Protein AF-A0A556U6H9-F1 (afdb_monomer_lite)

Radius of gyration: 23.55 Å; chains: 1; bounding box: 62×33×59 Å

Structure (mmCIF, N/CA/C/O backbone):
data_AF-A0A556U6H9-F1
#
_entry.id   AF-A0A556U6H9-F1
#
loop_
_atom_site.group_PDB
_atom_site.id
_atom_site.type_symbol
_atom_site.label_atom_id
_atom_site.label_alt_id
_atom_site.label_comp_id
_atom_site.label_asym_id
_atom_site.label_entity_id
_atom_site.label_seq_id
_atom_site.pdbx_PDB_ins_code
_atom_site.Cartn_x
_atom_site.Cartn_y
_atom_site.Cartn_z
_atom_site.occupancy
_atom_site.B_iso_or_equiv
_atom_site.auth_seq_id
_atom_site.auth_comp_id
_atom_site.auth_asym_id
_atom_site.auth_atom_id
_atom_site.pdbx_PDB_model_num
ATOM 1 N N . MET A 1 1 ? 28.975 -26.664 -25.874 1.00 50.94 1 MET A N 1
ATOM 2 C CA . MET A 1 1 ? 27.975 -25.603 -26.136 1.00 50.94 1 MET A CA 1
ATOM 3 C C . MET A 1 1 ? 28.542 -24.213 -26.495 1.00 50.94 1 MET A C 1
ATOM 5 O O . MET A 1 1 ? 27.804 -23.498 -27.151 1.00 50.94 1 MET A O 1
ATOM 9 N N . PRO A 1 2 ? 29.785 -23.777 -26.171 1.00 57.25 2 PRO A N 1
ATOM 10 C CA . PRO A 1 2 ? 30.229 -22.419 -26.549 1.00 57.25 2 PRO A CA 1
ATOM 11 C C . PRO A 1 2 ? 30.797 -22.316 -27.981 1.00 57.25 2 PRO A C 1
ATOM 13 O O . PRO A 1 2 ? 30.800 -21.245 -28.575 1.00 57.25 2 PRO A O 1
ATOM 16 N N . LEU A 1 3 ? 31.245 -23.433 -28.564 1.00 58.34 3 LEU A N 1
ATOM 17 C CA . LEU A 1 3 ? 31.965 -23.460 -29.849 1.00 58.34 3 LEU A CA 1
ATOM 18 C C . LEU A 1 3 ? 31.039 -23.455 -31.084 1.00 58.34 3 LEU A C 1
ATOM 20 O O . LEU A 1 3 ? 31.447 -23.093 -32.183 1.00 58.34 3 LEU A O 1
ATOM 24 N N . ILE A 1 4 ? 29.773 -23.840 -30.900 1.00 60.59 4 ILE A N 1
ATOM 25 C CA . ILE A 1 4 ? 28.768 -23.891 -31.976 1.00 60.59 4 ILE A CA 1
ATOM 26 C C . ILE A 1 4 ? 28.221 -22.481 -32.254 1.00 60.59 4 ILE A C 1
ATOM 28 O O . ILE A 1 4 ? 27.950 -22.124 -33.399 1.00 60.59 4 ILE A O 1
ATOM 32 N N . LEU A 1 5 ? 28.140 -21.641 -31.217 1.00 58.62 5 LEU A N 1
ATOM 33 C CA . LEU A 1 5 ? 27.664 -20.260 -31.312 1.00 58.62 5 LEU A CA 1
ATOM 34 C C . LEU A 1 5 ? 28.647 -19.362 -32.084 1.00 58.62 5 LEU A C 1
ATOM 36 O O . LEU A 1 5 ? 28.239 -18.528 -32.885 1.00 58.62 5 LEU A O 1
ATOM 40 N N . THR A 1 6 ? 29.954 -19.573 -31.902 1.00 59.25 6 THR A N 1
ATOM 41 C CA . THR A 1 6 ? 31.003 -18.818 -32.608 1.00 59.25 6 THR A CA 1
ATOM 42 C C . THR A 1 6 ? 31.137 -19.206 -34.082 1.00 59.25 6 THR A C 1
ATOM 44 O O . THR A 1 6 ? 31.493 -18.361 -34.898 1.00 59.25 6 THR A O 1
ATOM 47 N N . ARG A 1 7 ? 30.814 -20.453 -34.454 1.00 53.81 7 ARG A N 1
ATOM 48 C CA . ARG A 1 7 ? 30.887 -20.961 -35.841 1.00 53.81 7 ARG A CA 1
ATOM 49 C C . ARG A 1 7 ? 29.661 -20.649 -36.707 1.00 53.81 7 ARG A C 1
ATOM 51 O O . ARG A 1 7 ? 29.789 -20.662 -37.925 1.00 53.81 7 ARG A O 1
ATOM 58 N N . THR A 1 8 ? 28.500 -20.377 -36.110 1.00 58.56 8 THR A N 1
ATOM 59 C CA . THR A 1 8 ? 27.219 -20.178 -36.825 1.00 58.56 8 THR A CA 1
ATOM 60 C C . THR A 1 8 ? 26.913 -18.717 -37.175 1.00 58.56 8 THR A C 1
ATOM 62 O O . THR A 1 8 ? 25.862 -18.433 -37.736 1.00 58.56 8 THR A O 1
ATOM 65 N N . GLY A 1 9 ? 27.794 -17.765 -36.841 1.00 52.12 9 GLY A N 1
ATOM 66 C CA . GLY A 1 9 ? 27.510 -16.330 -37.007 1.00 52.12 9 GLY A CA 1
ATOM 67 C C . GLY A 1 9 ? 26.484 -15.775 -36.004 1.00 52.12 9 GLY A C 1
ATOM 68 O O . GLY A 1 9 ? 26.226 -14.577 -36.008 1.00 52.12 9 GLY A O 1
ATOM 69 N N . LEU A 1 10 ? 25.965 -16.626 -35.108 1.00 54.38 10 LEU A N 1
ATOM 70 C CA . LEU A 1 10 ? 25.135 -16.271 -33.949 1.00 54.38 10 LEU A CA 1
ATOM 71 C C . LEU A 1 10 ? 25.957 -15.732 -32.767 1.00 54.38 10 LEU A C 1
ATOM 73 O O . LEU A 1 10 ? 25.404 -15.352 -31.736 1.00 54.38 10 LEU A O 1
ATOM 77 N N . GLY A 1 11 ? 27.283 -15.679 -32.897 1.00 55.97 11 GLY A N 1
ATOM 78 C CA . GLY A 1 11 ? 28.113 -14.846 -32.041 1.00 55.97 11 GLY A CA 1
ATOM 79 C C . GLY A 1 11 ? 27.751 -13.384 -32.280 1.00 55.97 11 GLY A C 1
ATOM 80 O O . GLY A 1 11 ? 27.725 -12.940 -33.425 1.00 55.97 11 GLY A O 1
ATOM 81 N N . VAL A 1 12 ? 27.480 -12.637 -31.208 1.00 56.41 12 VAL A N 1
ATOM 82 C CA . VAL A 1 12 ? 27.320 -11.172 -31.193 1.00 56.41 12 VAL A CA 1
ATOM 83 C C . VAL A 1 12 ? 28.588 -10.490 -31.731 1.00 56.41 12 VAL A C 1
ATOM 85 O O . VAL A 1 12 ? 29.410 -9.968 -30.984 1.00 56.41 12 VAL A O 1
ATOM 88 N N . ASN A 1 13 ? 28.789 -10.542 -33.044 1.00 62.53 13 ASN A N 1
ATOM 89 C CA . ASN A 1 13 ? 29.995 -10.066 -33.712 1.00 62.53 13 ASN A CA 1
ATOM 90 C C . ASN A 1 13 ? 29.858 -8.588 -34.100 1.00 62.53 13 ASN A C 1
ATOM 92 O O . ASN A 1 13 ? 30.858 -7.876 -34.135 1.00 62.53 13 ASN A O 1
ATOM 96 N N . SER A 1 14 ? 28.631 -8.098 -34.325 1.00 76.50 14 SER A N 1
ATOM 97 C CA . SER A 1 14 ? 28.383 -6.682 -34.610 1.00 76.50 14 SER A CA 1
ATOM 98 C C . SER A 1 14 ? 28.142 -5.880 -33.329 1.00 76.50 14 SER A C 1
ATOM 100 O O . SER A 1 14 ? 27.451 -6.316 -32.404 1.00 76.50 14 SER A O 1
ATOM 102 N N . LEU A 1 15 ? 28.698 -4.667 -33.287 1.00 82.62 15 LEU A N 1
ATOM 103 C CA . LEU A 1 15 ? 28.490 -3.712 -32.195 1.00 82.62 15 LEU A CA 1
ATOM 104 C C . LEU A 1 15 ? 26.995 -3.414 -31.994 1.00 82.62 15 LEU A C 1
ATOM 106 O O . LEU A 1 15 ? 26.533 -3.341 -30.861 1.00 82.62 15 LEU A O 1
ATOM 110 N N . VAL A 1 16 ? 26.230 -3.349 -33.087 1.00 85.44 16 VAL A N 1
ATOM 111 C CA . VAL A 1 16 ? 24.774 -3.141 -33.074 1.00 85.44 16 VAL A CA 1
ATOM 112 C C . VAL A 1 16 ? 24.056 -4.246 -32.298 1.00 85.44 16 VAL A C 1
ATOM 114 O O . VAL A 1 16 ? 23.219 -3.952 -31.450 1.00 85.44 16 VAL A O 1
ATOM 117 N N . MET A 1 17 ? 24.408 -5.514 -32.530 1.00 85.50 17 MET A N 1
ATOM 118 C CA . MET A 1 17 ? 23.759 -6.635 -31.847 1.00 85.50 17 MET A CA 1
ATOM 119 C C . MET A 1 17 ? 24.110 -6.671 -30.354 1.00 85.50 17 MET A C 1
ATOM 121 O O . MET A 1 17 ? 23.243 -6.963 -29.534 1.00 85.50 17 MET A O 1
ATOM 125 N N . LYS A 1 18 ? 25.349 -6.307 -29.985 1.00 85.25 18 LYS A N 1
ATOM 126 C CA . LYS A 1 18 ? 25.754 -6.154 -28.576 1.00 85.25 18 LYS A CA 1
ATOM 127 C C . LYS A 1 18 ? 24.960 -5.050 -27.880 1.00 85.25 18 LYS A C 1
ATOM 129 O O . LYS A 1 18 ? 24.439 -5.274 -26.794 1.00 85.25 18 LYS A O 1
ATOM 134 N N . VAL A 1 19 ? 24.838 -3.882 -28.513 1.00 89.62 19 VAL A N 1
ATOM 135 C CA . VAL A 1 19 ? 24.067 -2.750 -27.975 1.00 89.62 19 VAL A CA 1
ATOM 136 C C . VAL A 1 19 ? 22.590 -3.117 -27.830 1.00 89.62 19 VAL A C 1
ATOM 138 O O . VAL A 1 19 ? 22.009 -2.844 -26.784 1.00 89.62 19 VAL A O 1
ATOM 141 N N . ALA A 1 20 ? 22.000 -3.794 -28.818 1.00 91.69 20 ALA A N 1
ATOM 142 C CA . ALA A 1 20 ? 20.613 -4.249 -28.748 1.00 91.69 20 ALA A CA 1
ATOM 143 C C . ALA A 1 20 ? 20.384 -5.224 -27.578 1.00 91.69 20 ALA A C 1
ATOM 145 O O . ALA A 1 20 ? 19.464 -5.027 -26.785 1.00 91.69 20 ALA A O 1
ATOM 146 N N . PHE A 1 21 ? 21.250 -6.231 -27.417 1.00 90.56 21 PHE A N 1
ATOM 147 C CA . PHE A 1 21 ? 21.156 -7.187 -26.309 1.00 90.56 21 PHE A CA 1
ATOM 148 C C . PHE A 1 21 ? 21.339 -6.517 -24.944 1.00 90.56 21 PHE A C 1
ATOM 150 O O . PHE A 1 21 ? 20.517 -6.719 -24.051 1.00 90.56 21 PHE A O 1
ATOM 157 N N . CYS A 1 22 ? 22.378 -5.691 -24.786 1.00 90.75 22 CYS A N 1
ATOM 158 C CA . CYS A 1 22 ? 22.608 -4.945 -23.549 1.00 90.75 22 CYS A CA 1
ATOM 159 C C . CYS A 1 22 ? 21.443 -3.998 -23.232 1.00 90.75 22 CYS A C 1
ATOM 161 O O . CYS A 1 22 ? 21.075 -3.866 -22.070 1.00 90.75 22 CYS A O 1
ATOM 163 N N . GLY A 1 23 ? 20.838 -3.379 -24.250 1.00 94.25 23 GLY A N 1
ATOM 164 C CA . GLY A 1 23 ? 19.669 -2.517 -24.099 1.00 94.25 23 GLY A CA 1
ATOM 165 C C . GLY A 1 23 ? 18.449 -3.272 -23.578 1.00 94.25 23 GLY A C 1
ATOM 166 O O . GLY A 1 23 ? 17.851 -2.851 -22.592 1.00 94.25 23 GLY A O 1
ATOM 167 N N . ILE A 1 24 ? 18.112 -4.416 -24.184 1.00 95.25 24 ILE A N 1
ATOM 168 C CA . ILE A 1 24 ? 16.977 -5.249 -23.752 1.00 95.25 24 ILE A CA 1
ATOM 169 C C . ILE A 1 24 ? 17.205 -5.777 -22.333 1.00 95.25 24 ILE A C 1
ATOM 171 O O . ILE A 1 24 ? 16.332 -5.643 -21.476 1.00 95.25 24 ILE A O 1
ATOM 175 N N . ILE A 1 25 ? 18.385 -6.343 -22.063 1.00 94.88 25 ILE A N 1
ATOM 176 C CA . ILE A 1 25 ? 18.719 -6.872 -20.735 1.00 94.88 25 ILE A CA 1
ATOM 177 C C . ILE A 1 25 ? 18.677 -5.747 -19.701 1.00 94.88 25 ILE A C 1
ATOM 179 O O . ILE A 1 25 ? 18.035 -5.902 -18.664 1.00 94.88 25 ILE A O 1
ATOM 183 N N . GLY A 1 26 ? 19.305 -4.604 -19.986 1.00 95.75 26 GLY A N 1
ATOM 184 C CA . GLY A 1 26 ? 19.291 -3.434 -19.112 1.00 95.75 26 GLY A CA 1
ATOM 185 C C . GLY A 1 26 ? 17.871 -2.950 -18.823 1.00 95.75 26 GLY A C 1
ATOM 186 O O . GLY A 1 26 ? 17.514 -2.757 -17.663 1.00 95.75 26 GLY A O 1
ATOM 187 N N . PHE A 1 27 ? 17.026 -2.845 -19.848 1.00 96.31 27 PHE A N 1
ATOM 188 C CA . PHE A 1 27 ? 15.629 -2.451 -19.698 1.00 96.31 27 PHE A CA 1
ATOM 189 C C . PHE A 1 27 ? 14.866 -3.370 -18.741 1.00 96.31 27 PHE A C 1
ATOM 191 O O . PHE A 1 27 ? 14.294 -2.886 -17.768 1.00 96.31 27 PHE A O 1
ATOM 198 N N . PHE A 1 28 ? 14.906 -4.690 -18.944 1.00 95.88 28 PHE A N 1
ATOM 199 C CA . PHE A 1 28 ? 14.220 -5.625 -18.046 1.00 95.88 28 PHE A CA 1
ATOM 200 C C . PHE A 1 28 ? 14.847 -5.684 -16.649 1.00 95.88 28 PHE A C 1
ATOM 202 O O . PHE A 1 28 ? 14.121 -5.859 -15.668 1.00 95.88 28 PHE A O 1
ATOM 209 N N . THR A 1 29 ? 16.162 -5.476 -16.544 1.00 95.88 29 THR A N 1
ATOM 210 C CA . THR A 1 29 ? 16.887 -5.436 -15.265 1.00 95.88 29 THR A CA 1
ATOM 211 C C . THR A 1 29 ? 16.376 -4.311 -14.370 1.00 95.88 29 THR A C 1
ATOM 213 O O . THR A 1 29 ? 16.211 -4.524 -13.174 1.00 95.88 29 THR A O 1
ATOM 216 N N . PHE A 1 30 ? 16.073 -3.136 -14.930 1.00 94.75 30 PHE A N 1
ATOM 217 C CA . PHE A 1 30 ? 15.520 -2.014 -14.163 1.00 94.75 30 PHE A CA 1
ATOM 218 C C . PHE A 1 30 ? 13.990 -2.007 -14.118 1.00 94.75 30 PHE A C 1
ATOM 220 O O . PHE A 1 30 ? 13.408 -1.645 -13.098 1.00 94.75 30 PHE A O 1
ATOM 227 N N . MET A 1 31 ? 13.311 -2.428 -15.185 1.00 96.00 31 MET A N 1
ATOM 228 C CA . MET A 1 31 ? 11.851 -2.373 -15.235 1.00 96.00 31 MET A CA 1
ATOM 229 C C . MET A 1 31 ? 11.197 -3.370 -14.279 1.00 96.00 31 MET A C 1
ATOM 231 O O . MET A 1 31 ? 10.216 -3.033 -13.621 1.00 96.00 31 MET A O 1
ATOM 235 N N . THR A 1 32 ? 11.755 -4.574 -14.150 1.00 94.06 32 THR A N 1
ATOM 236 C CA . THR A 1 32 ? 11.215 -5.603 -13.251 1.00 94.06 32 THR A CA 1
ATOM 237 C C . THR A 1 32 ? 11.173 -5.147 -11.784 1.00 94.06 32 THR A C 1
ATOM 239 O O . THR A 1 32 ? 10.087 -5.179 -11.204 1.00 94.06 32 THR A O 1
ATOM 242 N N . PRO A 1 33 ? 12.271 -4.663 -11.160 1.00 92.38 33 PRO A N 1
ATOM 243 C CA . PRO A 1 33 ? 12.217 -4.181 -9.780 1.00 92.38 33 PRO A CA 1
ATOM 244 C C . PRO A 1 33 ? 11.312 -2.955 -9.616 1.00 92.38 33 PRO A C 1
ATOM 246 O O . PRO A 1 33 ? 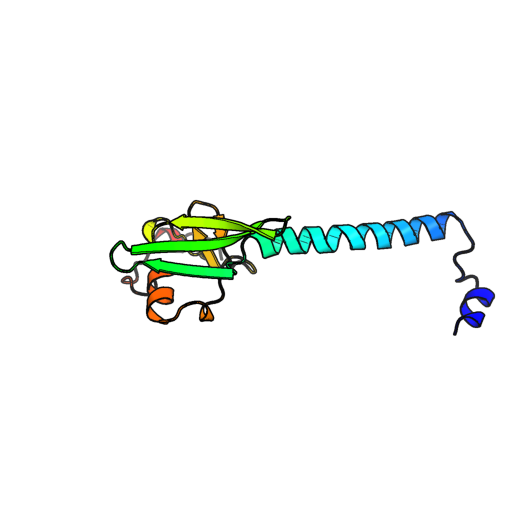10.650 -2.836 -8.589 1.00 92.38 33 PRO A O 1
ATOM 249 N N . VAL A 1 34 ? 11.209 -2.076 -10.622 1.00 93.38 34 VAL A N 1
ATOM 250 C CA . VAL A 1 34 ? 10.268 -0.941 -10.586 1.00 93.38 34 VAL A CA 1
ATOM 251 C C . VAL A 1 34 ? 8.821 -1.428 -10.547 1.00 93.38 34 VAL A C 1
ATOM 253 O O . VAL A 1 34 ? 8.056 -0.986 -9.691 1.00 93.38 34 VAL A O 1
ATOM 256 N N . LEU A 1 35 ? 8.442 -2.356 -11.428 1.00 92.25 35 LEU A N 1
ATOM 257 C CA . LEU A 1 35 ? 7.100 -2.944 -11.445 1.00 92.25 35 LEU A CA 1
ATOM 258 C C . LEU A 1 35 ? 6.786 -3.654 -10.126 1.00 92.25 35 LEU A C 1
ATOM 260 O O . LEU A 1 35 ? 5.722 -3.429 -9.550 1.00 92.25 35 LEU A O 1
ATOM 264 N N . LEU A 1 36 ? 7.728 -4.450 -9.612 1.00 90.81 36 LEU A N 1
ATOM 265 C CA . LEU A 1 36 ? 7.571 -5.133 -8.329 1.00 90.81 36 LEU A CA 1
ATOM 266 C C . LEU A 1 36 ? 7.378 -4.140 -7.181 1.00 90.81 36 LEU A C 1
ATOM 268 O O . LEU A 1 36 ? 6.456 -4.316 -6.393 1.00 90.81 36 LEU A O 1
ATOM 272 N N . HIS A 1 37 ? 8.158 -3.057 -7.116 1.00 90.12 37 HIS A N 1
ATOM 273 C CA . HIS A 1 37 ? 7.961 -2.010 -6.107 1.00 90.12 37 HIS A CA 1
ATOM 274 C C . HIS A 1 37 ? 6.620 -1.295 -6.261 1.00 90.12 37 HIS A C 1
ATOM 276 O O . HIS A 1 37 ? 5.975 -0.985 -5.262 1.00 90.12 37 HIS A O 1
ATOM 282 N N . LEU A 1 38 ? 6.163 -1.038 -7.489 1.00 88.94 38 LEU A N 1
ATOM 283 C CA . LEU A 1 38 ? 4.864 -0.404 -7.728 1.00 88.94 38 LEU A CA 1
ATOM 284 C C . LEU A 1 38 ? 3.695 -1.262 -7.243 1.00 88.94 38 LEU A C 1
ATOM 286 O O . LEU A 1 38 ? 2.728 -0.702 -6.723 1.00 88.94 38 LEU A O 1
ATOM 290 N N . VAL A 1 39 ? 3.799 -2.581 -7.395 1.00 87.06 39 VAL A N 1
ATOM 291 C CA . VAL A 1 39 ? 2.796 -3.547 -6.933 1.00 87.06 39 VAL A CA 1
ATOM 292 C C . VAL A 1 39 ? 2.902 -3.767 -5.419 1.00 87.06 39 VAL A C 1
ATOM 294 O O . VAL A 1 39 ? 1.905 -3.677 -4.707 1.00 87.06 39 VAL A O 1
ATOM 297 N N . ALA A 1 40 ? 4.111 -3.983 -4.898 1.00 88.75 40 ALA A N 1
ATOM 298 C CA . ALA A 1 40 ? 4.343 -4.338 -3.500 1.00 88.75 40 ALA A CA 1
ATOM 299 C C . ALA A 1 40 ? 4.290 -3.149 -2.525 1.00 88.75 40 ALA A C 1
ATOM 301 O O . ALA A 1 40 ? 4.163 -3.368 -1.324 1.00 88.75 40 ALA A O 1
ATOM 302 N N . LYS A 1 41 ? 4.332 -1.887 -2.987 1.00 90.94 41 LYS A N 1
ATOM 303 C CA . LYS A 1 41 ? 4.278 -0.701 -2.097 1.00 90.94 41 LYS A CA 1
ATOM 304 C C . LYS A 1 41 ? 3.045 -0.651 -1.188 1.00 90.94 41 LYS A C 1
ATOM 306 O O . LYS A 1 41 ? 3.073 0.022 -0.163 1.00 90.94 41 LYS A O 1
ATOM 311 N N . GLY A 1 42 ? 1.948 -1.281 -1.611 1.00 92.88 42 GLY A N 1
ATOM 312 C CA . GLY A 1 42 ? 0.700 -1.367 -0.852 1.00 92.88 42 GLY A CA 1
ATOM 313 C C . GLY A 1 42 ? 0.606 -2.614 0.024 1.00 92.88 42 GLY A C 1
ATOM 314 O O . GLY A 1 42 ? -0.392 -2.775 0.719 1.00 92.88 42 GLY A O 1
ATOM 315 N N . TYR A 1 43 ? 1.599 -3.506 -0.015 1.00 94.38 43 TYR A N 1
ATOM 316 C CA . TYR A 1 43 ? 1.567 -4.751 0.739 1.00 94.38 43 TYR A CA 1
ATOM 317 C C . TYR A 1 43 ? 1.727 -4.478 2.234 1.00 94.38 43 TYR A C 1
ATOM 319 O O . TYR A 1 43 ? 2.744 -3.947 2.695 1.00 94.38 43 TYR A O 1
ATOM 327 N N . VAL A 1 44 ? 0.694 -4.838 2.987 1.00 95.62 44 VAL A N 1
ATOM 328 C CA . VAL A 1 44 ? 0.659 -4.712 4.438 1.00 95.62 44 VAL A CA 1
ATOM 329 C C . VAL A 1 44 ? 1.457 -5.863 5.029 1.00 95.62 44 VAL A C 1
ATOM 331 O O . VAL A 1 44 ? 1.059 -7.019 4.933 1.00 95.62 44 VAL A O 1
ATOM 334 N N . VAL A 1 45 ? 2.594 -5.545 5.647 1.00 94.88 45 VAL A N 1
ATOM 335 C CA . VAL A 1 45 ? 3.453 -6.547 6.296 1.00 94.88 45 VAL A CA 1
ATOM 336 C C . VAL A 1 45 ? 2.982 -6.881 7.705 1.00 94.88 45 VAL A C 1
ATOM 338 O O . VAL A 1 45 ? 3.189 -7.993 8.175 1.00 94.88 45 VAL A O 1
ATOM 341 N N . ARG A 1 46 ? 2.366 -5.911 8.387 1.00 93.75 46 ARG A N 1
ATOM 342 C CA . ARG A 1 46 ? 1.780 -6.049 9.724 1.00 93.75 46 ARG A CA 1
ATOM 343 C C . ARG A 1 46 ? 0.551 -5.165 9.813 1.00 93.75 46 ARG A C 1
ATOM 345 O O . ARG A 1 46 ? 0.573 -4.036 9.317 1.00 93.75 46 ARG A O 1
ATOM 352 N N . LEU A 1 47 ? -0.481 -5.661 10.473 1.00 93.81 47 LEU A N 1
ATOM 353 C CA . LEU A 1 47 ? -1.683 -4.906 10.775 1.00 93.81 47 LEU A CA 1
ATOM 354 C C . LEU A 1 47 ? -1.983 -5.051 12.265 1.00 93.81 47 LEU A C 1
ATOM 356 O O . LEU A 1 47 ? -1.922 -6.149 12.803 1.00 93.81 47 LEU A O 1
ATOM 360 N N . TYR A 1 48 ? -2.307 -3.937 12.910 1.00 93.31 48 TYR A N 1
ATOM 361 C CA . TYR A 1 48 ? -2.760 -3.911 14.295 1.00 93.31 48 TYR A CA 1
ATOM 362 C C . TYR A 1 48 ? -4.179 -3.363 14.346 1.00 93.31 48 TYR A C 1
ATOM 364 O O . TYR A 1 48 ? -4.464 -2.368 13.677 1.00 93.31 48 TYR A O 1
ATOM 372 N N . HIS A 1 49 ? -5.032 -3.987 15.152 1.00 94.25 49 HIS A N 1
ATOM 373 C CA . HIS A 1 49 ? -6.390 -3.527 15.419 1.00 94.25 49 HIS A CA 1
ATOM 374 C C . HIS A 1 49 ? -6.530 -3.200 16.910 1.00 94.25 49 HIS A C 1
ATOM 376 O O . HIS A 1 49 ? -6.347 -4.073 17.760 1.00 94.25 49 HIS A O 1
ATOM 382 N N . ASN A 1 50 ? -6.833 -1.940 17.231 1.00 94.12 50 ASN A N 1
ATOM 383 C CA . ASN A 1 50 ? -7.243 -1.544 18.573 1.00 94.12 50 ASN A CA 1
ATOM 384 C C . ASN A 1 50 ? -8.771 -1.597 18.671 1.00 94.12 50 ASN A C 1
ATOM 386 O O . ASN A 1 50 ? -9.443 -0.714 18.146 1.00 94.12 50 ASN A O 1
ATOM 390 N N . ARG A 1 51 ? -9.288 -2.601 19.385 1.00 90.62 51 ARG A N 1
ATOM 391 C CA . ARG A 1 51 ? -10.729 -2.838 19.568 1.00 90.62 51 ARG A CA 1
ATOM 392 C C . ARG A 1 51 ? -11.442 -1.787 20.413 1.00 90.62 51 ARG A C 1
ATOM 394 O O . ARG A 1 51 ? -12.642 -1.619 20.260 1.00 90.62 51 ARG A O 1
ATOM 401 N N . GLU A 1 52 ? -10.739 -1.111 21.320 1.00 92.94 52 GLU A N 1
ATOM 402 C CA . GLU A 1 52 ? -11.365 -0.113 22.199 1.00 92.94 52 GLU A CA 1
ATOM 403 C C . GLU A 1 52 ? -11.716 1.161 21.430 1.00 92.94 52 GLU A C 1
ATOM 405 O O . GLU A 1 52 ? -12.733 1.794 21.695 1.00 92.94 52 GLU A O 1
ATOM 410 N N . THR A 1 53 ? -10.867 1.531 20.470 1.00 94.88 53 THR A N 1
ATOM 411 C CA . THR A 1 53 ? -11.017 2.755 19.671 1.00 94.88 53 THR A CA 1
ATOM 412 C C . THR A 1 53 ? -11.457 2.493 18.233 1.00 94.88 53 THR A C 1
ATOM 414 O O . THR A 1 53 ? -11.608 3.452 17.483 1.00 94.88 53 THR A O 1
ATOM 417 N N . ASP A 1 54 ? -11.576 1.225 17.834 1.00 92.94 54 ASP A N 1
ATOM 418 C CA . ASP A 1 54 ? -11.803 0.779 16.452 1.00 92.94 54 ASP A CA 1
ATOM 419 C C . ASP A 1 54 ? -10.836 1.439 15.446 1.00 92.94 54 ASP A C 1
ATOM 421 O O . ASP A 1 54 ? -11.210 2.082 14.463 1.00 92.94 54 ASP A O 1
ATOM 425 N N . VAL A 1 55 ? -9.538 1.365 15.765 1.00 95.69 55 VAL A N 1
ATOM 426 C CA . VAL A 1 55 ? -8.468 1.959 14.949 1.00 95.69 55 VAL A CA 1
ATOM 427 C C . VAL A 1 55 ? -7.568 0.869 14.399 1.00 95.69 55 VAL A C 1
ATOM 429 O O . VAL A 1 55 ? -7.016 0.053 15.145 1.00 95.69 55 VAL A O 1
ATOM 432 N N . TYR A 1 56 ? -7.327 0.932 13.095 1.00 95.44 56 TYR A N 1
ATOM 433 C CA . TYR A 1 56 ? -6.400 0.065 12.391 1.00 95.44 56 TYR A CA 1
ATOM 434 C C . TYR A 1 56 ? -5.086 0.785 12.108 1.00 95.44 56 TYR A C 1
ATOM 436 O O . TYR A 1 56 ? -5.051 1.948 11.708 1.00 95.44 56 TYR A O 1
ATOM 444 N N . THR A 1 57 ? -3.972 0.076 12.289 1.00 96.50 57 THR A N 1
ATOM 445 C CA . THR A 1 57 ? -2.638 0.543 11.898 1.00 96.50 57 THR A CA 1
ATOM 446 C C . THR A 1 57 ? -2.004 -0.452 10.942 1.00 96.50 57 THR A C 1
ATOM 448 O O . THR A 1 57 ? -1.533 -1.510 11.357 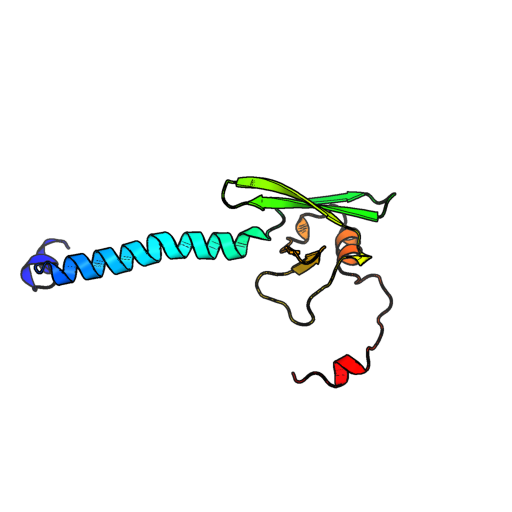1.00 96.50 57 THR A O 1
ATOM 451 N N . ALA A 1 58 ? -1.946 -0.094 9.660 1.00 96.25 58 ALA A N 1
ATOM 452 C CA . ALA A 1 58 ? -1.236 -0.861 8.643 1.00 96.25 58 ALA A CA 1
ATOM 453 C C . ALA A 1 58 ? 0.219 -0.406 8.538 1.00 96.25 58 ALA A C 1
ATOM 455 O O . ALA A 1 58 ? 0.507 0.787 8.402 1.00 96.25 58 ALA A O 1
ATOM 456 N N . VAL A 1 59 ? 1.140 -1.365 8.550 1.00 96.31 59 VAL A N 1
ATOM 457 C CA . VAL A 1 59 ? 2.564 -1.143 8.303 1.00 96.31 59 VAL A CA 1
ATOM 458 C C . VAL A 1 59 ? 2.905 -1.644 6.904 1.00 96.31 59 VAL A C 1
ATOM 460 O O . VAL A 1 59 ? 2.653 -2.799 6.568 1.00 96.31 59 VAL A O 1
ATOM 463 N N . THR A 1 60 ? 3.508 -0.774 6.102 1.00 96.00 60 THR A N 1
ATOM 464 C CA . THR A 1 60 ? 4.015 -1.055 4.747 1.00 96.00 60 THR A CA 1
ATOM 465 C C . THR A 1 60 ? 5.487 -0.661 4.656 1.00 96.00 60 THR A C 1
ATOM 467 O O . THR A 1 60 ? 5.931 0.195 5.423 1.00 96.00 60 THR A O 1
ATOM 470 N N . TYR A 1 61 ? 6.227 -1.200 3.691 1.00 94.62 61 TYR A N 1
ATOM 471 C CA . TYR A 1 61 ? 7.564 -0.705 3.352 1.00 94.62 61 TYR A CA 1
ATOM 472 C C . TYR A 1 61 ? 7.517 0.229 2.140 1.00 94.62 61 TYR A C 1
ATOM 474 O O . TYR A 1 61 ? 6.784 -0.006 1.181 1.00 94.62 61 TYR A O 1
ATOM 482 N N . ASN A 1 62 ? 8.308 1.304 2.171 1.00 90.50 62 ASN A N 1
ATOM 483 C CA . ASN A 1 62 ? 8.551 2.118 0.980 1.00 90.50 62 ASN A CA 1
ATOM 484 C C . ASN A 1 62 ? 9.676 1.515 0.110 1.00 90.50 62 ASN A C 1
ATOM 486 O O . ASN A 1 62 ? 10.267 0.493 0.450 1.00 90.50 62 ASN A O 1
ATOM 490 N N . ALA A 1 63 ? 10.016 2.181 -0.998 1.00 88.44 63 ALA A N 1
ATOM 491 C CA . ALA A 1 63 ? 11.056 1.718 -1.924 1.00 88.44 63 ALA A CA 1
ATOM 492 C C . ALA A 1 63 ? 12.454 1.535 -1.291 1.00 88.44 63 ALA A C 1
ATOM 494 O O . ALA A 1 63 ? 13.272 0.805 -1.843 1.00 88.44 63 ALA A O 1
ATOM 495 N N . LEU A 1 64 ? 12.714 2.181 -0.148 1.00 90.62 64 LEU A N 1
ATOM 496 C CA . LEU A 1 64 ? 13.966 2.109 0.613 1.00 90.62 64 LEU A CA 1
ATOM 497 C C . LEU A 1 64 ? 13.861 1.180 1.835 1.00 90.62 64 LEU A C 1
ATOM 499 O O . LEU A 1 64 ? 14.673 1.292 2.747 1.00 90.62 64 LEU A O 1
ATOM 503 N N . LEU A 1 65 ? 12.848 0.304 1.888 1.00 90.06 65 LEU A N 1
ATOM 504 C CA . LEU A 1 65 ? 12.581 -0.601 3.017 1.00 90.06 65 LEU A CA 1
ATOM 505 C C . LEU A 1 65 ? 12.357 0.123 4.355 1.00 90.06 65 LEU A C 1
ATOM 507 O O . LEU A 1 65 ? 12.488 -0.464 5.426 1.00 90.06 65 LEU A O 1
ATOM 511 N N . VAL A 1 66 ? 11.968 1.399 4.309 1.00 94.81 66 VAL A N 1
ATOM 512 C CA . VAL A 1 66 ? 11.595 2.156 5.505 1.00 94.81 66 VAL A CA 1
ATOM 513 C C . VAL A 1 66 ? 10.131 1.897 5.816 1.00 94.81 66 VAL A C 1
ATOM 515 O O . VAL A 1 66 ? 9.265 1.997 4.937 1.00 94.81 66 VAL A O 1
ATOM 518 N N . GLU A 1 67 ? 9.859 1.585 7.079 1.00 96.38 67 GLU A N 1
ATOM 519 C CA . GLU A 1 67 ? 8.505 1.373 7.575 1.00 96.38 67 GLU A CA 1
ATOM 520 C C . GLU A 1 67 ? 7.671 2.647 7.464 1.00 96.38 67 GLU A C 1
ATOM 522 O O . GLU A 1 67 ? 8.058 3.730 7.904 1.00 96.38 67 G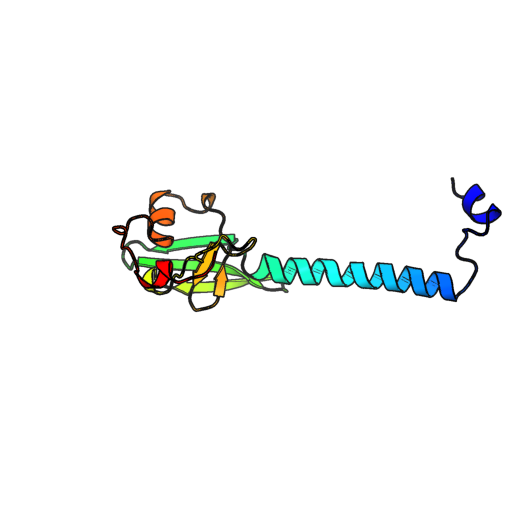LU A O 1
ATOM 527 N N . LYS A 1 68 ? 6.474 2.498 6.908 1.00 95.62 68 LYS A N 1
ATOM 528 C CA . LYS A 1 68 ? 5.428 3.512 6.910 1.00 95.62 68 LYS A CA 1
ATOM 529 C C . LYS A 1 68 ? 4.202 2.958 7.606 1.00 95.62 68 LYS A C 1
ATOM 531 O O . LYS A 1 68 ? 3.698 1.905 7.220 1.00 95.62 68 LYS A O 1
ATOM 536 N N . LYS A 1 69 ? 3.710 3.705 8.591 1.00 96.50 69 LYS A N 1
ATOM 537 C CA . LYS A 1 69 ? 2.465 3.415 9.302 1.00 96.50 69 LYS A CA 1
ATOM 538 C C . LYS A 1 69 ? 1.331 4.228 8.687 1.00 96.50 69 LYS A C 1
ATOM 540 O O . LYS A 1 69 ? 1.493 5.417 8.414 1.00 96.50 69 LYS A O 1
ATOM 545 N N . THR A 1 70 ? 0.198 3.584 8.450 1.00 96.50 70 THR A N 1
ATOM 546 C CA . THR A 1 70 ? -1.051 4.229 8.043 1.00 96.50 70 THR A CA 1
ATOM 547 C C . THR A 1 70 ? -2.096 3.884 9.086 1.00 96.50 70 THR A C 1
ATOM 549 O O . THR A 1 70 ? -2.404 2.710 9.264 1.00 96.50 70 THR A O 1
ATOM 552 N N . VAL A 1 71 ? -2.592 4.906 9.775 1.00 97.19 71 VAL A N 1
ATOM 553 C CA . VAL A 1 71 ? -3.652 4.795 10.779 1.00 97.19 71 VAL A CA 1
ATOM 554 C C . VAL A 1 71 ? -4.968 5.198 10.120 1.00 97.19 71 VAL A C 1
ATOM 556 O O . VAL A 1 71 ? -4.979 6.173 9.363 1.00 97.19 71 VAL A O 1
ATOM 559 N N . PHE A 1 72 ? -6.027 4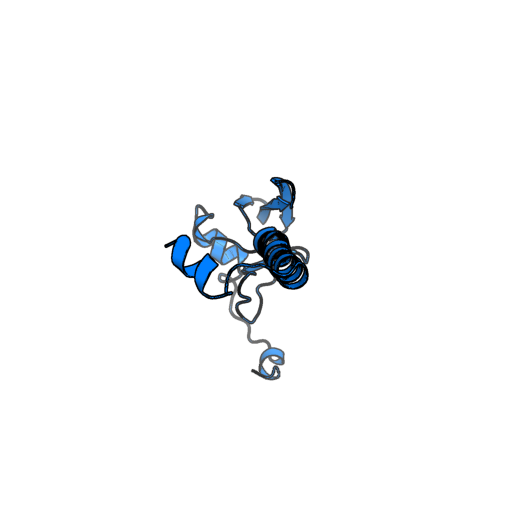.425 10.330 1.00 97.31 72 PHE A N 1
ATOM 560 C CA . PHE A 1 72 ? -7.342 4.652 9.728 1.00 97.31 72 PHE A CA 1
ATOM 561 C C . PHE A 1 72 ? -8.444 3.939 10.521 1.00 97.31 72 PHE A C 1
ATOM 563 O O . PHE A 1 72 ? -8.160 2.986 11.251 1.00 97.31 72 PHE A O 1
ATOM 570 N N . HIS A 1 73 ? -9.682 4.397 10.359 1.00 95.94 73 HIS A N 1
ATOM 571 C CA . HIS A 1 73 ? -10.874 3.716 10.866 1.00 95.94 73 HIS A CA 1
ATOM 572 C C . HIS A 1 73 ? -11.503 2.833 9.789 1.00 95.94 73 HIS A C 1
ATOM 574 O O . HIS A 1 73 ? -11.234 3.014 8.600 1.00 95.94 73 HIS A O 1
ATOM 580 N N . GLN A 1 74 ? -12.375 1.906 10.191 1.00 94.12 74 GLN A N 1
ATOM 581 C CA . GLN A 1 74 ? -13.159 1.090 9.260 1.00 94.12 74 GLN A CA 1
ATOM 582 C C . GLN A 1 74 ? -13.998 1.959 8.305 1.00 94.12 74 GLN A C 1
ATOM 584 O O . GLN A 1 74 ? -14.072 1.671 7.116 1.00 94.12 74 GLN A O 1
ATOM 589 N N . SER A 1 75 ? -14.512 3.099 8.774 1.00 92.88 75 SER A N 1
ATOM 590 C CA . SER A 1 75 ? -15.256 4.064 7.950 1.00 92.88 75 SER A CA 1
ATOM 591 C C . SER A 1 75 ? -14.432 4.714 6.828 1.00 92.88 75 SER A C 1
ATOM 593 O O . SER A 1 75 ? -14.999 5.186 5.843 1.00 92.88 75 SER A O 1
ATOM 595 N N . ASP A 1 76 ? -13.101 4.724 6.944 1.00 94.81 76 ASP A N 1
ATOM 596 C CA . ASP A 1 76 ? -12.190 5.202 5.898 1.00 94.81 76 ASP A CA 1
ATOM 597 C C . ASP A 1 76 ? -11.855 4.105 4.869 1.00 94.81 76 ASP A C 1
ATOM 599 O O . ASP A 1 76 ? -11.085 4.349 3.925 1.00 94.81 76 ASP A O 1
ATOM 603 N N . VAL A 1 77 ? -12.375 2.887 5.074 1.00 95.19 77 VAL A N 1
ATOM 604 C CA . VAL A 1 77 ? -12.113 1.714 4.245 1.00 95.19 77 VAL A CA 1
ATOM 605 C C . VAL A 1 77 ? -13.105 1.638 3.096 1.00 95.19 77 VAL A C 1
ATOM 607 O O . VAL A 1 77 ? -14.317 1.676 3.272 1.00 95.19 77 VAL A O 1
ATOM 610 N N . LYS A 1 78 ? -12.574 1.470 1.885 1.00 92.50 78 LYS A N 1
ATOM 611 C CA . LYS A 1 78 ? -13.362 1.147 0.695 1.00 92.50 78 LYS A CA 1
ATOM 612 C C . LYS A 1 78 ? -12.866 -0.151 0.078 1.00 92.50 78 LYS A C 1
ATOM 614 O O . LYS A 1 78 ? -11.742 -0.208 -0.427 1.00 92.50 78 LYS A O 1
ATOM 619 N N . VAL A 1 79 ? -13.712 -1.173 0.075 1.00 91.38 79 VAL A N 1
ATOM 620 C CA . VAL A 1 79 ? -13.467 -2.417 -0.662 1.00 91.38 79 VAL A CA 1
ATOM 621 C C . VAL A 1 79 ? -13.821 -2.179 -2.139 1.00 91.38 79 VAL A C 1
ATOM 623 O O . VAL A 1 79 ? -14.832 -1.537 -2.420 1.00 91.38 79 VAL A O 1
ATOM 626 N N . PRO A 1 80 ? -12.971 -2.574 -3.101 1.00 88.06 80 PRO A N 1
ATOM 627 C CA . PRO A 1 80 ? -13.280 -2.414 -4.519 1.00 88.06 80 PRO A CA 1
ATOM 628 C C . PRO A 1 80 ? -14.364 -3.403 -4.983 1.00 88.06 80 PRO A C 1
ATOM 630 O O . PRO A 1 80 ? -14.274 -4.585 -4.671 1.00 88.06 80 PRO A O 1
ATOM 633 N N . ASP A 1 81 ? -15.309 -2.924 -5.801 1.00 77.06 81 ASP 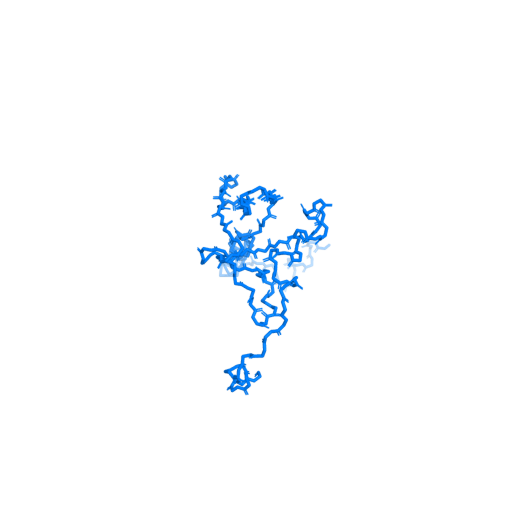A N 1
ATOM 634 C CA . ASP A 1 81 ? -16.429 -3.705 -6.368 1.00 77.06 81 ASP A CA 1
ATOM 635 C C . ASP A 1 81 ? -15.962 -4.952 -7.142 1.00 77.06 81 ASP A C 1
ATOM 637 O O . ASP A 1 81 ? -16.594 -6.002 -7.111 1.00 77.06 81 ASP A O 1
ATOM 641 N N . VAL A 1 82 ? -14.812 -4.846 -7.815 1.00 72.06 82 VAL A N 1
ATOM 642 C CA . VAL A 1 82 ? -14.160 -5.954 -8.521 1.00 72.06 82 VAL A CA 1
ATOM 643 C C . VAL A 1 82 ? -12.827 -6.230 -7.848 1.00 72.06 82 VAL A C 1
ATOM 645 O O . VAL A 1 82 ? -12.086 -5.287 -7.547 1.00 72.06 82 VAL A O 1
ATOM 648 N N . SER A 1 83 ? -12.482 -7.507 -7.655 1.00 63.97 83 SER A N 1
ATOM 649 C CA . SER A 1 83 ? -11.192 -7.904 -7.087 1.00 63.97 83 SER A CA 1
ATOM 650 C C . SER A 1 83 ? -10.050 -7.362 -7.952 1.00 63.97 83 SER A C 1
ATOM 652 O O . SER A 1 83 ? -9.659 -7.956 -8.961 1.00 63.97 83 SER A O 1
ATOM 654 N N . ARG A 1 84 ? -9.496 -6.205 -7.583 1.00 71.00 84 ARG A N 1
ATOM 655 C CA . ARG A 1 84 ? -8.278 -5.697 -8.210 1.00 71.00 84 ARG A CA 1
ATOM 656 C C . ARG A 1 84 ? -7.151 -6.640 -7.815 1.00 71.00 84 ARG A C 1
ATOM 658 O O . ARG A 1 84 ? -6.965 -6.909 -6.634 1.00 71.00 84 ARG A O 1
ATOM 665 N N . MET A 1 85 ? -6.368 -7.094 -8.795 1.00 77.81 85 MET A N 1
ATOM 666 C CA . MET A 1 85 ? -5.327 -8.120 -8.604 1.00 77.81 85 MET A CA 1
ATOM 667 C C . MET A 1 85 ? -4.348 -7.819 -7.451 1.00 77.81 85 MET A C 1
ATOM 669 O O . MET A 1 85 ? -3.779 -8.743 -6.880 1.00 77.81 85 MET A O 1
ATOM 673 N N . PHE A 1 86 ? -4.157 -6.541 -7.096 1.00 86.56 86 PHE A N 1
ATOM 674 C CA . PHE A 1 86 ? -3.182 -6.092 -6.095 1.00 86.56 86 PHE A CA 1
ATOM 675 C C . PHE A 1 86 ? -3.754 -5.102 -5.065 1.00 86.56 86 PHE A C 1
ATOM 677 O O . PHE A 1 86 ? -3.001 -4.341 -4.457 1.00 86.56 86 PHE A O 1
ATOM 684 N N . THR A 1 87 ? -5.075 -5.081 -4.870 1.00 92.00 87 THR A N 1
ATOM 685 C CA . THR A 1 87 ? -5.720 -4.219 -3.866 1.00 92.00 87 THR A CA 1
ATOM 686 C C . THR A 1 87 ? -6.824 -4.989 -3.161 1.00 92.00 87 THR A C 1
ATOM 688 O O . THR A 1 87 ? -7.828 -5.323 -3.781 1.00 92.00 87 THR A O 1
ATOM 691 N N . SER A 1 88 ? -6.659 -5.227 -1.861 1.00 92.75 88 SER A N 1
ATOM 692 C CA . SER A 1 88 ? -7.717 -5.782 -1.012 1.00 92.75 88 SER A CA 1
ATOM 693 C C . SER A 1 88 ? -8.719 -4.702 -0.618 1.00 92.75 88 SER A C 1
ATOM 695 O O . SER A 1 88 ? -9.919 -4.915 -0.709 1.00 92.75 88 SER A O 1
ATOM 697 N N . PHE A 1 89 ? -8.224 -3.535 -0.200 1.00 94.19 89 PHE A N 1
ATOM 698 C CA . PHE A 1 89 ? -9.049 -2.394 0.183 1.00 94.19 89 PHE A CA 1
ATOM 699 C C . PHE A 1 89 ? -8.272 -1.084 0.031 1.00 94.19 89 PHE A C 1
ATOM 701 O O . PHE A 1 89 ? -7.043 -1.062 -0.084 1.00 94.19 89 PHE A O 1
ATOM 708 N N . TYR A 1 90 ? -8.994 0.029 0.035 1.00 94.44 90 TYR A N 1
ATOM 709 C CA . TYR A 1 90 ? -8.429 1.364 0.138 1.00 94.44 90 TYR A CA 1
ATOM 710 C C . TYR A 1 90 ? -8.622 1.891 1.549 1.00 94.44 90 TYR A C 1
ATOM 712 O O . TYR A 1 90 ? -9.724 1.800 2.061 1.00 94.44 90 TYR A O 1
ATOM 720 N N . ALA A 1 91 ? -7.594 2.495 2.140 1.00 95.56 91 ALA A N 1
ATOM 721 C CA . ALA A 1 91 ? -7.723 3.269 3.373 1.00 95.56 91 ALA A CA 1
ATOM 722 C C . ALA A 1 91 ? -7.057 4.628 3.188 1.00 95.56 91 ALA A C 1
ATOM 724 O O . ALA A 1 91 ? -5.912 4.700 2.727 1.00 95.56 91 ALA A O 1
ATOM 725 N N . ASN A 1 92 ? -7.759 5.719 3.502 1.00 91.38 92 ASN A N 1
ATOM 726 C CA . ASN A 1 92 ? -7.238 7.079 3.311 1.00 91.38 92 ASN A CA 1
ATOM 727 C C . ASN A 1 92 ? -6.672 7.313 1.892 1.00 91.38 92 ASN A C 1
ATOM 729 O O . ASN A 1 92 ? -5.590 7.877 1.714 1.00 91.38 92 ASN A O 1
ATOM 733 N N . LYS A 1 93 ? -7.388 6.827 0.865 1.00 88.31 93 LYS A N 1
ATOM 734 C CA . LYS A 1 93 ? -7.003 6.864 -0.566 1.00 88.31 93 LYS A CA 1
ATOM 735 C C . LYS A 1 93 ? -5.753 6.045 -0.935 1.00 88.31 93 LYS A C 1
ATOM 737 O O . LYS A 1 93 ? -5.297 6.110 -2.077 1.00 88.31 93 LYS A O 1
ATOM 742 N N . LYS A 1 94 ? -5.192 5.252 -0.017 1.00 92.38 94 LYS A N 1
ATOM 743 C CA . LYS A 1 94 ? -4.077 4.336 -0.296 1.00 92.38 94 LYS A CA 1
ATOM 744 C C . LYS A 1 94 ? -4.603 2.944 -0.615 1.00 92.38 94 LYS A C 1
ATOM 746 O O . LYS A 1 94 ? -5.372 2.396 0.160 1.00 92.38 94 LYS A O 1
ATOM 751 N N . SER A 1 95 ? -4.146 2.371 -1.726 1.00 93.88 95 SER A N 1
ATOM 752 C CA . SER A 1 95 ? -4.379 0.963 -2.068 1.00 93.88 95 SER A CA 1
ATOM 753 C C . SER A 1 95 ? -3.542 0.068 -1.162 1.00 93.88 95 SER A C 1
ATOM 755 O O . SER A 1 95 ? -2.312 0.161 -1.200 1.00 93.88 95 SER A O 1
ATOM 757 N N . LEU A 1 96 ? -4.198 -0.808 -0.409 1.00 94.94 96 LEU A N 1
ATOM 758 C CA . LEU A 1 96 ? -3.558 -1.772 0.472 1.00 94.94 96 LEU A CA 1
ATOM 759 C C . LEU A 1 96 ? -3.897 -3.198 0.034 1.00 94.94 96 LEU A C 1
ATOM 761 O O . LEU A 1 96 ? -5.041 -3.522 -0.285 1.00 94.94 96 LEU A O 1
ATOM 765 N N . LEU A 1 97 ? -2.874 -4.043 0.004 1.00 93.69 97 LEU A N 1
ATOM 766 C CA . LEU A 1 97 ? -2.983 -5.478 -0.221 1.00 93.69 97 LEU A CA 1
ATOM 767 C C . LEU A 1 97 ? -2.642 -6.165 1.092 1.00 93.69 97 LEU A C 1
ATOM 769 O O . LEU A 1 97 ? -1.544 -5.971 1.616 1.00 93.69 97 LEU A O 1
ATOM 773 N N . ILE A 1 98 ? -3.575 -6.945 1.623 1.00 92.75 98 ILE A N 1
ATOM 774 C CA . ILE A 1 98 ? -3.398 -7.613 2.906 1.00 92.75 98 ILE A CA 1
ATOM 775 C C . ILE A 1 98 ? -3.497 -9.123 2.749 1.00 92.75 98 ILE A C 1
ATOM 777 O O . ILE A 1 98 ? -4.307 -9.631 1.978 1.00 92.75 98 ILE A O 1
ATOM 781 N N . ASN A 1 99 ? -2.675 -9.839 3.510 1.00 92.00 99 ASN A N 1
ATOM 782 C CA . ASN A 1 99 ? -2.871 -11.257 3.754 1.00 92.00 99 ASN A CA 1
ATOM 783 C C . ASN A 1 99 ? -3.843 -11.416 4.943 1.00 92.00 99 ASN A C 1
ATOM 785 O O . ASN A 1 99 ? -3.477 -11.011 6.048 1.00 92.00 99 ASN A O 1
ATOM 789 N N . PRO A 1 100 ? -5.044 -12.004 4.767 1.00 89.25 100 PRO A N 1
ATOM 790 C CA . PRO A 1 100 ? -6.009 -12.196 5.855 1.00 89.25 100 PRO A CA 1
ATOM 791 C C . PRO A 1 100 ? -5.470 -13.019 7.033 1.00 89.25 100 PRO A C 1
ATOM 793 O O . PRO A 1 100 ? -5.976 -12.909 8.142 1.00 89.25 100 PRO A O 1
ATOM 796 N N . MET A 1 101 ? -4.414 -13.812 6.823 1.00 88.25 101 MET A N 1
ATOM 797 C CA . MET A 1 101 ? -3.743 -14.572 7.886 1.00 88.25 101 MET A CA 1
ATOM 798 C C . MET A 1 101 ? -2.901 -13.700 8.832 1.00 88.25 101 MET A C 1
ATOM 800 O O . MET A 1 101 ? -2.335 -14.218 9.787 1.00 88.25 101 MET A O 1
ATOM 804 N N . LEU A 1 102 ? -2.787 -12.391 8.576 1.00 84.69 102 LEU A N 1
ATOM 805 C CA . LEU A 1 102 ? -2.129 -11.443 9.485 1.00 84.69 102 LEU A CA 1
ATOM 806 C C . LEU A 1 102 ? -2.999 -11.050 10.686 1.00 84.69 102 LEU A C 1
ATOM 808 O O . LEU A 1 102 ? -2.502 -10.375 11.583 1.00 84.69 102 LEU A O 1
ATOM 812 N N . PHE A 1 103 ? -4.278 -11.423 10.692 1.00 86.19 103 PHE A N 1
ATOM 813 C CA . PHE A 1 103 ? -5.179 -11.162 11.807 1.00 86.19 103 PHE A CA 1
ATOM 814 C C . PHE A 1 103 ? -5.181 -12.337 12.779 1.00 86.19 103 PHE A C 1
ATOM 816 O O . PHE A 1 103 ? -5.367 -13.479 12.362 1.00 86.19 103 PHE A O 1
ATOM 823 N N . ASP A 1 104 ? -5.066 -12.047 14.076 1.00 85.81 104 ASP A N 1
ATOM 824 C CA . ASP A 1 104 ? -5.168 -13.068 15.129 1.00 85.81 104 ASP A CA 1
ATOM 825 C C . ASP A 1 104 ? -6.567 -13.697 15.174 1.00 85.81 104 ASP A C 1
ATOM 827 O O . ASP A 1 104 ? -6.734 -14.888 15.436 1.00 85.81 104 ASP A O 1
ATOM 831 N N . LEU A 1 105 ? -7.589 -12.878 14.916 1.00 87.56 105 LEU A N 1
ATOM 832 C CA . LEU A 1 105 ? -8.992 -13.261 14.960 1.00 87.56 105 LEU A CA 1
ATOM 833 C C . LEU A 1 105 ? -9.625 -13.026 13.584 1.00 87.56 105 LEU A C 1
ATOM 835 O O . LEU A 1 105 ? -9.653 -11.884 13.123 1.00 87.56 105 LEU A O 1
ATOM 839 N N . PRO A 1 106 ? -10.217 -14.057 12.948 1.00 86.50 106 PRO A N 1
ATOM 840 C CA . PRO A 1 106 ? -10.899 -13.907 11.660 1.00 86.50 106 PRO A CA 1
ATOM 841 C C . PRO A 1 106 ? -11.997 -12.834 11.665 1.00 86.50 106 PRO A C 1
ATOM 843 O O . PRO A 1 106 ? -12.257 -12.198 10.647 1.00 86.50 106 PRO A O 1
ATOM 846 N N . HIS A 1 107 ? -12.613 -12.597 12.826 1.00 89.56 107 HIS A N 1
ATOM 847 C CA . HIS A 1 107 ? -13.608 -11.544 13.007 1.00 89.56 107 HIS A CA 1
ATOM 848 C C . HIS A 1 107 ? -13.057 -10.148 12.674 1.00 89.56 107 HIS A C 1
ATOM 850 O O . HIS A 1 107 ? -13.779 -9.329 12.116 1.00 89.56 107 HIS A O 1
ATOM 856 N N . ASP A 1 108 ? -11.791 -9.858 12.976 1.00 91.62 108 ASP A N 1
ATOM 857 C CA . ASP A 1 108 ? -11.213 -8.534 12.707 1.00 91.62 108 ASP A CA 1
ATOM 858 C C . ASP A 1 108 ? -11.081 -8.253 11.213 1.00 91.62 108 ASP A C 1
ATOM 860 O O . ASP A 1 108 ? -11.206 -7.105 10.788 1.00 91.62 108 ASP A O 1
ATOM 864 N N . TYR A 1 109 ? -10.842 -9.302 10.424 1.00 92.44 109 TYR A N 1
ATOM 865 C CA . TYR A 1 109 ? -10.826 -9.202 8.973 1.00 92.44 109 TYR A CA 1
ATOM 866 C C . TYR A 1 109 ? -12.229 -8.926 8.431 1.00 92.44 109 TYR A C 1
ATOM 868 O O . TYR A 1 109 ? -12.396 -8.031 7.607 1.00 92.44 109 TYR A O 1
ATOM 876 N N . ASN A 1 110 ? -13.242 -9.643 8.927 1.00 92.12 110 ASN A N 1
ATOM 877 C CA . ASN A 1 110 ? -14.630 -9.408 8.529 1.00 92.12 110 ASN A CA 1
ATOM 878 C C . ASN A 1 110 ? -15.083 -7.986 8.876 1.00 92.12 110 ASN A C 1
ATOM 880 O O . ASN A 1 110 ? -15.691 -7.339 8.030 1.00 92.12 110 ASN A O 1
ATOM 884 N N . HIS A 1 111 ? -14.727 -7.493 10.067 1.00 93.81 111 HIS A N 1
ATOM 885 C CA . HIS A 1 111 ? -15.027 -6.125 10.487 1.00 93.81 111 HIS A CA 1
ATOM 886 C C . HIS A 1 111 ? -14.355 -5.092 9.575 1.00 93.81 111 HIS A C 1
ATOM 888 O O . HIS A 1 111 ? -15.021 -4.216 9.023 1.00 93.81 111 HIS A O 1
ATOM 894 N N . LEU A 1 112 ? -13.049 -5.261 9.321 1.00 94.44 112 LEU A N 1
ATOM 895 C CA . LEU A 1 112 ? -12.288 -4.374 8.441 1.00 94.44 112 LEU A CA 1
ATOM 896 C C . LEU A 1 112 ? -12.901 -4.295 7.036 1.00 94.44 112 LEU A C 1
ATOM 898 O O . LEU A 1 112 ? -12.962 -3.220 6.446 1.00 94.44 112 LEU A O 1
ATOM 902 N N . MET A 1 113 ? -13.304 -5.440 6.486 1.00 92.75 113 MET A N 1
ATOM 903 C CA . MET A 1 113 ? -13.864 -5.530 5.136 1.00 92.75 113 MET A CA 1
ATOM 904 C C . MET A 1 113 ? -15.363 -5.187 5.090 1.00 92.75 113 MET A C 1
ATOM 906 O O . MET A 1 113 ? -15.937 -5.160 4.005 1.00 92.75 113 MET A O 1
ATOM 910 N N . GLY A 1 114 ? -16.000 -4.930 6.239 1.00 91.12 114 GLY A N 1
ATOM 911 C CA . GLY A 1 114 ? -17.427 -4.615 6.344 1.00 91.12 114 GLY A CA 1
ATOM 912 C C . GLY A 1 114 ? -18.362 -5.804 6.107 1.00 91.12 114 GLY A C 1
ATOM 913 O O . GLY A 1 114 ? -19.545 -5.606 5.851 1.00 91.12 114 GLY A O 1
ATOM 914 N N . TYR A 1 115 ? -17.863 -7.040 6.187 1.00 89.81 115 TYR A N 1
ATOM 915 C CA . TYR A 1 115 ? -18.662 -8.259 5.989 1.00 89.81 115 TYR A CA 1
ATOM 916 C C . TYR A 1 115 ? -19.589 -8.584 7.166 1.00 89.81 115 TYR A C 1
ATOM 918 O O . TYR A 1 115 ? -20.434 -9.470 7.062 1.00 89.81 115 TYR A O 1
ATOM 926 N N . ASP A 1 116 ? -19.409 -7.906 8.295 1.00 90.62 116 ASP A N 1
ATOM 927 C CA . ASP A 1 116 ? -20.266 -7.997 9.474 1.00 90.62 116 ASP A CA 1
ATOM 928 C C . ASP A 1 116 ? -21.457 -7.022 9.435 1.00 90.62 116 ASP A C 1
ATOM 930 O O . ASP A 1 116 ? -22.373 -7.143 10.249 1.00 90.62 116 ASP A O 1
ATOM 934 N N . GLN A 1 117 ? -21.468 -6.077 8.490 1.00 86.69 117 GLN A N 1
ATOM 935 C CA . GLN A 1 117 ? -22.562 -5.127 8.310 1.00 86.69 117 GLN A CA 1
ATOM 936 C C . GLN A 1 117 ? -23.742 -5.771 7.563 1.00 86.69 117 GLN A C 1
ATOM 938 O O . GLN A 1 117 ? -23.544 -6.643 6.709 1.00 86.69 117 GLN A O 1
ATOM 943 N N . PRO A 1 118 ? -24.990 -5.352 7.849 1.00 85.81 118 PRO A N 1
ATOM 944 C CA . PRO A 1 118 ? -26.1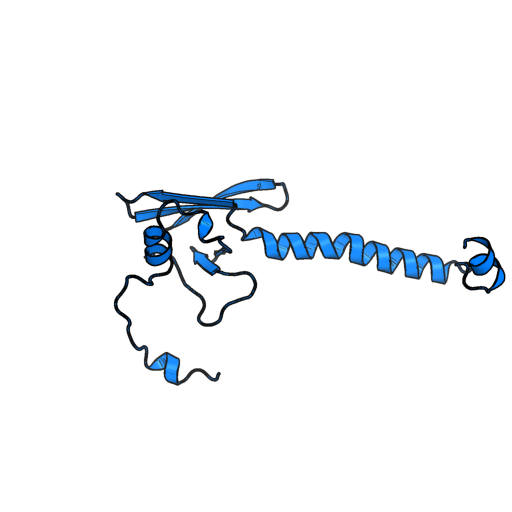47 -5.827 7.105 1.00 85.81 118 PRO A CA 1
ATOM 945 C C . PRO A 1 118 ? -26.012 -5.444 5.629 1.00 85.81 118 PRO A C 1
ATOM 947 O O . PRO A 1 118 ? -25.707 -4.301 5.295 1.00 85.81 118 PRO A O 1
ATOM 950 N N . PHE A 1 119 ? -26.264 -6.406 4.743 1.00 80.00 119 PHE A N 1
ATOM 951 C CA . PHE A 1 119 ? -26.213 -6.175 3.305 1.00 80.00 119 PHE A CA 1
ATOM 952 C C . PHE A 1 119 ? -27.255 -5.129 2.888 1.00 80.00 119 PHE A C 1
ATOM 954 O O . PHE A 1 119 ? -28.447 -5.286 3.163 1.00 80.00 119 PHE A O 1
ATOM 961 N N . THR A 1 120 ? -26.813 -4.086 2.189 1.00 74.75 120 THR A N 1
ATOM 962 C CA . THR A 1 120 ? -27.688 -3.060 1.618 1.00 74.75 120 THR A CA 1
ATOM 963 C C . THR A 1 120 ? -27.586 -3.084 0.101 1.00 74.75 120 THR A C 1
ATOM 965 O O . THR A 1 120 ? -26.491 -2.993 -0.444 1.00 74.75 120 THR A O 1
ATOM 968 N N . PHE A 1 121 ? -28.729 -3.183 -0.576 1.00 77.00 121 PHE A N 1
ATOM 969 C CA . PHE A 1 121 ? -28.805 -3.017 -2.026 1.00 77.00 121 PHE A CA 1
ATOM 970 C C . PHE A 1 121 ? -28.660 -1.535 -2.377 1.00 77.00 121 PHE A C 1
ATOM 972 O O . PHE A 1 121 ? -29.506 -0.736 -1.970 1.00 77.00 121 PHE A O 1
ATOM 979 N N . ASP A 1 122 ? -27.633 -1.181 -3.150 1.00 75.81 122 ASP A N 1
ATOM 980 C CA . ASP A 1 122 ? -27.522 0.145 -3.753 1.00 75.81 122 ASP A CA 1
ATOM 981 C C . ASP A 1 122 ? -28.117 0.099 -5.176 1.00 75.81 122 ASP A C 1
ATOM 983 O O . ASP A 1 122 ? -27.600 -0.618 -6.037 1.00 75.81 122 ASP A O 1
ATOM 987 N N . PRO A 1 123 ? -29.236 0.791 -5.457 1.00 75.88 123 PRO A N 1
ATOM 988 C CA . PRO A 1 123 ? -29.856 0.765 -6.780 1.00 75.88 123 PRO A CA 1
ATOM 989 C C . PRO A 1 123 ? -28.949 1.323 -7.888 1.00 75.88 123 PRO A C 1
ATOM 991 O O . PRO A 1 123 ? -29.149 0.979 -9.052 1.00 75.88 123 PRO A O 1
ATOM 994 N N . GLU A 1 124 ? -27.939 2.131 -7.551 1.00 72.31 124 GLU A N 1
ATOM 995 C CA . GLU A 1 124 ? -26.943 2.621 -8.510 1.00 72.31 124 GLU A CA 1
ATOM 996 C C . GLU A 1 124 ? -26.007 1.509 -9.013 1.00 72.31 124 GLU A C 1
ATOM 998 O O . GLU A 1 124 ? -25.538 1.566 -10.153 1.00 72.31 124 GLU A O 1
ATOM 1003 N N . ASP A 1 125 ? -25.782 0.453 -8.220 1.00 70.88 125 ASP A N 1
ATOM 1004 C CA . ASP A 1 125 ? -24.988 -0.705 -8.647 1.00 70.88 125 ASP A CA 1
ATOM 1005 C C . ASP A 1 125 ? -25.694 -1.520 -9.741 1.00 70.88 125 ASP A C 1
ATOM 1007 O O . ASP A 1 125 ? -25.023 -2.166 -10.541 1.00 70.88 125 ASP A O 1
ATOM 1011 N N . MET A 1 126 ? -27.026 -1.428 -9.861 1.00 67.94 126 MET A N 1
ATOM 1012 C CA . MET A 1 126 ? -27.775 -2.078 -10.949 1.00 67.94 126 MET A CA 1
ATOM 1013 C C . MET A 1 126 ? -27.562 -1.413 -12.316 1.00 67.94 126 MET A C 1
ATOM 1015 O O . MET A 1 126 ? -27.861 -2.018 -13.343 1.00 67.94 126 MET A O 1
ATOM 1019 N N . ASN A 1 127 ? -27.082 -0.166 -12.339 1.00 73.75 127 ASN A N 1
ATOM 1020 C CA . ASN A 1 127 ? -26.884 0.606 -13.567 1.00 73.75 127 ASN A CA 1
ATOM 1021 C C . ASN A 1 127 ? -25.428 0.584 -14.061 1.00 73.75 127 ASN A C 1
ATOM 1023 O O . ASN A 1 127 ? -25.137 1.151 -15.119 1.00 73.75 127 ASN A O 1
ATOM 1027 N N . LYS A 1 128 ? -24.498 -0.033 -13.318 1.00 70.19 128 LYS A N 1
ATOM 1028 C CA . LYS A 1 128 ? -23.108 -0.181 -13.762 1.00 70.19 128 LYS A CA 1
ATOM 1029 C C . LYS A 1 128 ? -23.028 -1.282 -14.830 1.00 70.19 128 LYS A C 1
ATOM 1031 O O . LYS A 1 128 ? -23.545 -2.369 -14.600 1.00 70.19 128 LYS A O 1
ATOM 1036 N N . PRO A 1 129 ? -22.405 -1.021 -15.993 1.00 68.62 129 PRO A N 1
ATOM 1037 C CA . PRO A 1 129 ? -22.130 -2.076 -16.961 1.00 68.62 129 PRO A CA 1
ATOM 1038 C C . PRO A 1 129 ? -21.122 -3.077 -16.376 1.00 68.62 129 PRO A C 1
ATOM 1040 O O . PRO A 1 129 ? -20.161 -2.651 -15.728 1.00 68.62 129 PRO A O 1
ATOM 1043 N N . ASP A 1 130 ? -21.371 -4.367 -16.622 1.00 58.88 130 ASP A N 1
ATOM 1044 C CA . ASP A 1 130 ? -20.527 -5.503 -16.209 1.00 58.88 130 ASP A CA 1
ATOM 1045 C C . ASP A 1 130 ? -19.069 -5.402 -16.703 1.00 58.88 130 ASP A C 1
ATOM 1047 O O . ASP A 1 130 ? -18.845 -4.985 -17.869 1.00 58.88 130 ASP A O 1
#

Secondary structure (DSSP, 8-state):
-HHHHHHSS-S--SHHHHHHHHHHHHHHHHHHHHHHHHHHTTBEEEEEEETTTTEEEEEEE-TTS-EEEEEEEGGGEE--SS-BTTBSEEETTEEEB--GGG-SSHHHHHHHHTTTSPP---GGGGGS--

pLDDT: mean 85.95, std 12.39, range [50.94, 97.31]

InterPro domains:
  IPR009724 TMEM70 family [PTHR13281] (1-122)
  IPR045325 TMEM70/TMEM186/TMEM223 protein family [PF06979] (13-115)

Foldseek 3Di:
DVPVCVVPVVPPPDPVSVCVVCVVCVCCVPVVLVVVQVLQQQEFPAWDADPVVQKIWTWGAHPVRDIDIDIAHLVQWAADPDPDVRARIDGPNGGHHYDCVNDPDNVNVCSSSVVPPPDDDDVVVVVDDD

Sequence (130 aa):
MPLILTRTGLGVNSLVMKVAFCGIIGFFTFMTPVLLHLVAKGYVVRLYHNRETDVYTAVTYNALLVEKKTVFHQSDVKVPDVSRMFTSFYANKKSLLINPMLFDLPHDYNHLMGYDQPFTFDPEDMNKPD

Organism: Bagarius yarrelli (NCBI:txid175774)